Protein AF-A0A937ZB64-F1 (afdb_monomer_lite)

Radius of gyration: 19.69 Å; chains: 1; bounding box: 43×39×54 Å

Structure (mmCIF, N/CA/C/O backbone):
data_AF-A0A937ZB64-F1
#
_entry.id   AF-A0A937ZB64-F1
#
loop_
_atom_site.group_PDB
_atom_site.id
_atom_site.type_symbol
_atom_site.label_atom_id
_atom_site.label_alt_id
_atom_site.label_comp_id
_atom_site.label_asym_id
_atom_site.label_entity_id
_atom_site.label_seq_id
_atom_site.pdbx_PDB_ins_code
_atom_site.Cartn_x
_atom_site.Cartn_y
_atom_site.Cartn_z
_atom_site.occupancy
_atom_site.B_iso_or_equiv
_atom_site.auth_seq_id
_atom_site.auth_comp_id
_atom_site.auth_asym_id
_atom_site.auth_atom_id
_atom_site.pdbx_PDB_model_num
ATOM 1 N N . MET A 1 1 ? 11.653 -2.876 -30.228 1.00 59.97 1 MET A N 1
ATOM 2 C CA . MET A 1 1 ? 10.258 -2.984 -29.738 1.00 59.97 1 MET A CA 1
ATOM 3 C C . MET A 1 1 ? 10.202 -3.520 -28.304 1.00 59.97 1 MET A C 1
ATOM 5 O O . MET A 1 1 ? 9.483 -2.962 -27.490 1.00 59.97 1 MET A O 1
ATOM 9 N N . GLU A 1 2 ? 11.026 -4.514 -27.958 1.00 73.62 2 GLU A N 1
ATOM 10 C CA . GLU A 1 2 ? 11.091 -5.127 -26.615 1.00 73.62 2 GLU A CA 1
ATOM 11 C C . GLU A 1 2 ? 11.499 -4.158 -25.491 1.00 73.62 2 GLU A C 1
ATOM 13 O O . GLU A 1 2 ? 10.908 -4.169 -24.415 1.00 73.62 2 GLU A O 1
ATOM 18 N N . ALA A 1 3 ? 12.436 -3.241 -25.758 1.00 73.31 3 ALA A N 1
ATOM 19 C CA . ALA A 1 3 ? 12.871 -2.245 -24.778 1.00 73.31 3 ALA A CA 1
ATOM 20 C C . ALA A 1 3 ? 11.731 -1.332 -24.292 1.00 73.31 3 ALA A C 1
ATOM 22 O O . ALA A 1 3 ? 11.605 -1.078 -23.097 1.00 73.31 3 ALA A O 1
ATOM 23 N N . ALA A 1 4 ? 10.873 -0.871 -25.207 1.00 78.62 4 ALA A N 1
ATOM 24 C CA . ALA A 1 4 ? 9.748 -0.001 -24.873 1.00 78.62 4 ALA A CA 1
ATOM 25 C C . ALA A 1 4 ? 8.703 -0.723 -24.008 1.00 78.62 4 ALA A C 1
ATOM 27 O O . ALA A 1 4 ? 8.146 -0.115 -23.099 1.00 78.62 4 ALA A O 1
ATOM 28 N N . LEU A 1 5 ? 8.481 -2.022 -24.243 1.00 82.38 5 LEU A N 1
ATOM 29 C CA . LEU A 1 5 ? 7.573 -2.842 -23.437 1.00 82.38 5 LEU A CA 1
ATOM 30 C C . LEU A 1 5 ? 8.080 -3.011 -22.001 1.00 82.38 5 LEU A C 1
ATOM 32 O O . LEU A 1 5 ? 7.289 -2.898 -21.068 1.00 82.38 5 LEU A O 1
ATOM 36 N N . LEU A 1 6 ? 9.387 -3.219 -21.811 1.00 80.88 6 LEU A N 1
ATOM 37 C CA . LEU A 1 6 ? 9.986 -3.314 -20.476 1.00 80.88 6 LEU A CA 1
ATOM 38 C C . LEU A 1 6 ? 9.853 -1.997 -19.702 1.00 80.88 6 LEU A C 1
ATOM 40 O O . LEU A 1 6 ? 9.447 -2.006 -18.541 1.00 80.88 6 LEU A O 1
ATOM 44 N N . TRP A 1 7 ? 10.124 -0.862 -20.353 1.00 79.75 7 TRP A N 1
ATOM 45 C CA . TRP A 1 7 ? 9.984 0.458 -19.732 1.00 79.75 7 TRP A CA 1
ATOM 46 C C . TRP A 1 7 ? 8.524 0.828 -19.456 1.00 79.75 7 TRP A C 1
ATOM 48 O O . TRP A 1 7 ? 8.226 1.378 -18.397 1.00 79.75 7 TRP A O 1
ATOM 58 N N . PHE A 1 8 ? 7.598 0.476 -20.352 1.00 82.44 8 PHE A N 1
ATOM 59 C CA . PHE A 1 8 ? 6.165 0.663 -20.128 1.00 82.44 8 PHE A CA 1
ATOM 60 C C . PHE A 1 8 ? 5.651 -0.215 -18.980 1.00 82.44 8 PHE A C 1
ATOM 62 O O . PHE A 1 8 ? 4.923 0.263 -18.112 1.00 82.44 8 PHE A O 1
ATOM 69 N N . GLY A 1 9 ? 6.084 -1.478 -18.924 1.00 82.56 9 GLY A N 1
ATOM 70 C CA . GLY A 1 9 ? 5.803 -2.382 -17.812 1.00 82.56 9 GLY A CA 1
ATOM 71 C C . GLY A 1 9 ? 6.336 -1.836 -16.489 1.00 82.56 9 GLY A C 1
ATOM 72 O O . GLY A 1 9 ? 5.602 -1.794 -15.504 1.00 82.56 9 GLY A O 1
ATOM 73 N N . ALA A 1 10 ? 7.574 -1.332 -16.471 1.00 80.69 10 ALA A N 1
ATOM 74 C CA . ALA A 1 10 ? 8.168 -0.722 -15.284 1.00 80.69 10 ALA A CA 1
ATOM 75 C C . ALA A 1 10 ? 7.389 0.525 -14.845 1.00 80.69 10 ALA A C 1
ATOM 77 O O . ALA A 1 10 ? 7.075 0.659 -13.663 1.00 80.69 10 ALA A O 1
ATOM 78 N N . ALA A 1 11 ? 6.997 1.390 -15.788 1.00 80.50 11 ALA A N 1
ATOM 79 C CA . ALA A 1 11 ? 6.151 2.555 -15.533 1.00 80.50 11 ALA A CA 1
ATOM 80 C C . ALA A 1 11 ? 4.802 2.161 -14.908 1.00 80.50 11 ALA A C 1
ATOM 82 O O . ALA A 1 11 ? 4.426 2.703 -13.867 1.00 80.50 11 ALA A O 1
ATOM 83 N N . LEU A 1 12 ? 4.107 1.177 -15.487 1.00 83.62 12 LEU A N 1
ATOM 84 C CA . LEU A 1 12 ? 2.839 0.661 -14.967 1.00 83.62 12 LEU A CA 1
ATOM 85 C C . LEU A 1 12 ? 3.004 0.125 -13.537 1.00 83.62 12 LEU A C 1
ATOM 87 O O . LEU A 1 12 ? 2.285 0.546 -12.629 1.00 83.62 12 LEU A O 1
ATOM 91 N N . VAL A 1 13 ? 3.988 -0.746 -13.308 1.00 85.06 13 VAL A N 1
ATOM 92 C CA . VAL A 1 13 ? 4.272 -1.319 -11.983 1.00 85.06 13 VAL A CA 1
ATOM 93 C C . VAL A 1 13 ? 4.625 -0.222 -10.980 1.00 85.06 13 VAL A C 1
ATOM 95 O O . VAL A 1 13 ? 4.119 -0.238 -9.862 1.00 85.06 13 VAL A O 1
ATOM 98 N N . GLY A 1 14 ? 5.402 0.781 -11.389 1.00 80.44 14 GLY A N 1
ATOM 99 C CA . GLY A 1 14 ? 5.719 1.958 -10.584 1.00 80.44 14 GLY A CA 1
ATOM 100 C C . GLY A 1 14 ? 4.495 2.762 -10.168 1.00 80.44 14 GLY A C 1
ATOM 101 O O . GLY A 1 14 ? 4.356 3.128 -8.999 1.00 80.44 14 GLY A O 1
ATOM 102 N N . THR A 1 15 ? 3.572 3.013 -11.101 1.00 80.38 15 THR A N 1
ATOM 103 C CA . THR A 1 15 ? 2.322 3.716 -10.782 1.00 80.38 15 THR A CA 1
ATOM 104 C C . THR A 1 15 ? 1.463 2.928 -9.796 1.00 80.38 15 THR A C 1
ATOM 106 O O . THR A 1 15 ? 0.980 3.510 -8.824 1.00 80.38 15 THR A O 1
ATOM 109 N N . LEU A 1 16 ? 1.337 1.608 -9.971 1.00 81.94 16 LEU A N 1
ATOM 110 C CA . LEU A 1 16 ? 0.616 0.734 -9.039 1.00 81.94 16 LEU A CA 1
ATOM 111 C C . LEU A 1 16 ? 1.280 0.709 -7.660 1.00 81.94 16 LEU A C 1
ATOM 113 O O . LEU A 1 16 ? 0.603 0.874 -6.646 1.00 81.94 16 LEU A O 1
ATOM 117 N N . PHE A 1 17 ? 2.606 0.575 -7.619 1.00 81.31 17 PHE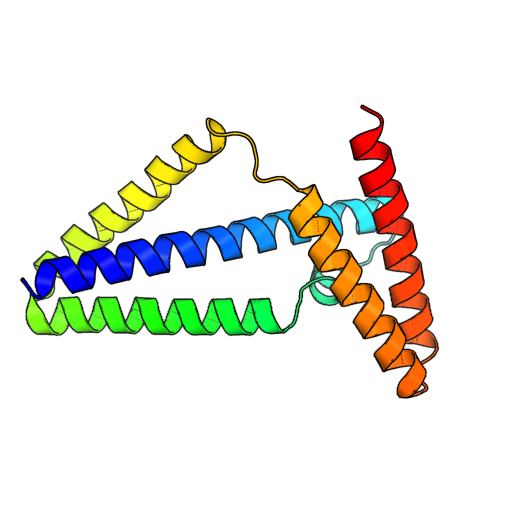 A N 1
ATOM 118 C CA . PHE A 1 17 ? 3.388 0.588 -6.385 1.00 81.31 17 PHE A CA 1
ATOM 119 C C . PHE A 1 17 ? 3.183 1.892 -5.614 1.00 81.31 17 PHE A C 1
ATOM 121 O O . PHE A 1 17 ? 2.971 1.887 -4.402 1.00 81.31 17 PHE A O 1
ATOM 128 N N . ARG A 1 18 ? 3.139 3.020 -6.325 1.00 79.69 18 ARG A N 1
ATOM 129 C CA . ARG A 1 18 ? 2.829 4.308 -5.716 1.00 79.69 18 ARG A CA 1
ATOM 130 C C . ARG A 1 18 ? 1.407 4.392 -5.178 1.00 79.69 18 ARG A C 1
ATOM 132 O O . ARG A 1 18 ? 1.228 4.943 -4.099 1.00 79.69 18 ARG A O 1
ATOM 139 N N . GLN A 1 19 ? 0.404 3.860 -5.872 1.00 81.44 19 GLN A N 1
ATOM 140 C CA . GLN A 1 19 ? -0.962 3.831 -5.331 1.00 81.44 19 GLN A CA 1
ATOM 141 C C . GLN A 1 19 ? -1.036 3.006 -4.039 1.00 81.44 19 GLN A C 1
ATOM 143 O O . GLN A 1 19 ? -1.673 3.430 -3.076 1.00 81.44 19 GLN A O 1
ATOM 148 N N . VAL A 1 20 ? -0.318 1.880 -3.980 1.00 83.69 20 VAL A N 1
ATOM 149 C CA . VAL A 1 20 ? -0.188 1.073 -2.757 1.00 83.69 20 VAL A CA 1
ATOM 150 C C . VAL A 1 20 ? 0.469 1.874 -1.628 1.00 83.69 20 VAL A C 1
ATOM 152 O O . VAL A 1 20 ? -0.034 1.852 -0.505 1.00 83.69 20 VAL A O 1
ATOM 155 N N . MET A 1 21 ? 1.533 2.630 -1.916 1.00 81.25 21 MET A N 1
ATOM 156 C CA . MET A 1 21 ? 2.176 3.505 -0.925 1.00 81.25 21 MET A CA 1
ATOM 157 C C . MET A 1 21 ? 1.254 4.632 -0.444 1.00 81.25 21 MET A C 1
ATOM 159 O O . MET A 1 21 ? 1.161 4.867 0.754 1.00 81.25 21 MET A O 1
ATOM 163 N N . ARG A 1 22 ? 0.491 5.274 -1.337 1.00 80.31 22 ARG A N 1
ATOM 164 C CA . ARG A 1 22 ? -0.498 6.295 -0.939 1.00 80.31 22 ARG A CA 1
ATOM 165 C C . ARG A 1 22 ? -1.583 5.720 -0.033 1.00 80.31 22 ARG A C 1
ATOM 167 O O . ARG A 1 22 ? -2.034 6.388 0.893 1.00 80.31 22 ARG A O 1
ATOM 174 N N . PHE A 1 23 ? -2.008 4.484 -0.289 1.00 81.62 23 PHE A N 1
ATOM 175 C CA . PHE A 1 23 ? -2.968 3.812 0.578 1.00 81.62 23 PHE A CA 1
ATOM 176 C C . PHE A 1 23 ? -2.357 3.482 1.950 1.00 81.62 23 PHE A C 1
ATOM 178 O O . PHE A 1 23 ? -3.003 3.714 2.968 1.00 81.62 23 PHE A O 1
ATOM 185 N N . GLN A 1 24 ? -1.097 3.034 1.999 1.00 82.94 24 GLN A N 1
ATOM 186 C CA . GLN A 1 24 ? -0.341 2.854 3.249 1.00 82.94 24 GLN A CA 1
ATOM 187 C C . GLN A 1 24 ? -0.217 4.163 4.045 1.00 82.94 24 GLN A C 1
ATOM 189 O O . GLN A 1 24 ? -0.441 4.161 5.253 1.00 82.94 24 GLN A O 1
ATOM 194 N N . GLU A 1 25 ? 0.085 5.281 3.382 1.00 82.12 25 GLU A N 1
ATOM 195 C CA . GLU A 1 25 ? 0.155 6.610 4.002 1.00 82.12 25 GLU A CA 1
ATOM 196 C C . GLU A 1 25 ? -1.192 7.031 4.600 1.00 82.12 25 GLU A C 1
ATOM 198 O O . GLU A 1 25 ? -1.238 7.454 5.755 1.00 82.12 25 GLU A O 1
ATOM 203 N N . ALA A 1 26 ? -2.291 6.851 3.860 1.00 81.25 26 ALA A N 1
ATOM 204 C CA . ALA A 1 26 ? -3.638 7.158 4.343 1.00 81.25 26 ALA A CA 1
ATOM 205 C C . ALA A 1 26 ? -4.028 6.298 5.559 1.00 81.25 26 ALA A C 1
ATOM 207 O O . ALA A 1 26 ? -4.622 6.797 6.515 1.00 81.25 26 ALA A O 1
ATOM 208 N N . LEU A 1 27 ? -3.661 5.012 5.561 1.00 82.56 27 LEU A N 1
ATOM 209 C CA . LEU A 1 27 ? -3.858 4.138 6.720 1.00 82.56 27 LEU A CA 1
ATOM 210 C C . LEU A 1 27 ? -2.985 4.574 7.905 1.00 82.56 27 LEU A C 1
ATOM 212 O O . LEU A 1 27 ? -3.463 4.590 9.035 1.00 82.56 27 LEU A O 1
ATOM 216 N N . ALA A 1 28 ? -1.734 4.973 7.673 1.00 82.12 28 ALA A N 1
ATOM 217 C CA . ALA A 1 28 ? -0.845 5.471 8.723 1.00 82.12 28 ALA A CA 1
ATOM 218 C C . ALA A 1 28 ? -1.332 6.800 9.330 1.00 82.12 28 ALA A C 1
ATOM 220 O O . ALA A 1 28 ? -1.130 7.057 10.517 1.00 82.12 28 ALA A O 1
ATOM 221 N N . GLU A 1 29 ? -1.954 7.667 8.532 1.00 81.69 29 GLU A N 1
ATOM 222 C CA . GLU A 1 29 ? -2.604 8.893 9.004 1.00 81.69 29 GLU A CA 1
ATOM 223 C C . GLU A 1 29 ? -3.846 8.573 9.846 1.00 81.69 29 GLU A C 1
ATOM 225 O O . GLU A 1 29 ? -3.961 9.046 10.976 1.00 81.69 29 GLU A O 1
ATOM 230 N N . LEU A 1 30 ? -4.715 7.679 9.366 1.00 79.50 30 LEU A N 1
ATOM 231 C CA . LEU A 1 30 ? -5.878 7.212 10.122 1.00 79.50 30 LEU A CA 1
ATOM 232 C C . LEU A 1 30 ? -5.472 6.576 11.457 1.00 79.50 30 LEU A C 1
ATOM 234 O O . LEU A 1 30 ? -6.062 6.872 12.491 1.00 79.50 30 LEU A O 1
ATOM 238 N N . ALA A 1 31 ? -4.445 5.728 11.444 1.00 82.50 31 ALA A N 1
ATOM 239 C CA . ALA A 1 31 ? -3.895 5.079 12.627 1.00 82.50 31 ALA A CA 1
ATOM 240 C C . ALA A 1 31 ? -3.363 6.086 13.655 1.00 82.50 31 ALA A C 1
ATOM 242 O O . ALA A 1 31 ? -3.578 5.913 14.854 1.00 82.50 31 ALA A O 1
ATOM 243 N N . ARG A 1 32 ? -2.708 7.159 13.195 1.00 81.19 32 ARG A N 1
ATOM 244 C CA . ARG A 1 32 ? -2.283 8.268 14.060 1.00 81.19 32 ARG A CA 1
ATOM 245 C C . ARG A 1 32 ? -3.480 8.991 14.670 1.00 81.19 32 ARG A C 1
ATOM 247 O O . ARG A 1 32 ? -3.484 9.212 15.875 1.00 81.19 32 ARG A O 1
ATOM 254 N N . ASN A 1 33 ? -4.506 9.286 13.876 1.00 81.44 33 ASN A N 1
ATOM 255 C CA . ASN A 1 33 ? -5.714 9.950 14.367 1.00 81.44 33 ASN A CA 1
ATOM 256 C C . ASN A 1 33 ? -6.475 9.084 15.383 1.00 81.44 33 ASN A C 1
ATOM 258 O O . ASN A 1 33 ? -6.952 9.609 16.383 1.00 81.44 33 ASN A O 1
ATOM 262 N N . MET A 1 34 ? -6.529 7.763 15.180 1.00 78.00 34 MET A N 1
ATOM 263 C CA . MET A 1 34 ? -7.104 6.825 16.153 1.00 78.00 34 MET A CA 1
ATOM 264 C C . MET A 1 34 ? -6.301 6.788 17.456 1.00 78.00 34 MET A C 1
ATOM 266 O O . MET A 1 34 ? -6.890 6.909 18.524 1.00 78.00 34 MET A O 1
ATOM 270 N N . ALA A 1 35 ? -4.968 6.714 17.380 1.00 80.88 35 ALA A N 1
ATOM 271 C CA . ALA A 1 35 ? -4.114 6.734 18.569 1.00 80.88 35 ALA A CA 1
ATOM 272 C C . ALA A 1 35 ? -4.288 8.025 19.393 1.00 80.88 35 ALA A C 1
ATOM 274 O O . ALA A 1 35 ? -4.325 7.971 20.621 1.00 80.88 35 ALA A O 1
ATOM 275 N N . VAL A 1 36 ? -4.433 9.174 18.719 1.00 81.19 36 VAL A N 1
ATOM 276 C CA . VAL A 1 36 ? -4.707 10.470 19.362 1.00 81.19 36 VAL A CA 1
ATOM 277 C C . VAL A 1 36 ? -6.104 10.496 19.986 1.00 81.19 36 VAL A C 1
ATOM 279 O O . VAL A 1 36 ? -6.237 10.912 21.134 1.00 81.19 36 VAL A O 1
ATOM 282 N N . ALA A 1 37 ? -7.132 10.036 19.266 1.00 77.75 37 ALA A N 1
ATOM 283 C CA . ALA A 1 37 ? -8.515 10.023 19.748 1.00 77.75 37 ALA A CA 1
ATOM 284 C C . ALA A 1 37 ? -8.716 9.103 20.964 1.00 77.75 37 ALA A C 1
ATOM 286 O O . ALA A 1 37 ? -9.514 9.411 21.844 1.00 77.75 37 ALA A O 1
ATOM 287 N N . GLU A 1 38 ? -7.980 7.994 21.030 1.00 78.19 38 GLU A N 1
ATOM 288 C CA . GLU A 1 38 ? -8.042 7.041 22.141 1.00 78.19 38 GLU A CA 1
ATOM 289 C C . GLU A 1 38 ? -7.213 7.493 23.361 1.00 78.19 38 GLU A C 1
ATOM 291 O O . GLU A 1 38 ? -7.317 6.904 24.433 1.00 78.19 38 GLU A O 1
ATOM 296 N N . GLY A 1 39 ? -6.373 8.532 23.230 1.00 71.38 39 GLY A N 1
ATOM 297 C CA . GLY A 1 39 ? -5.485 8.995 24.310 1.00 71.38 39 GLY A CA 1
ATOM 298 C C . GLY A 1 39 ? -4.465 7.938 24.764 1.00 71.38 39 GLY A C 1
ATOM 299 O O . GLY A 1 39 ? -3.908 8.015 25.858 1.00 71.38 39 GLY A O 1
ATOM 300 N N . SER A 1 40 ? -4.244 6.921 23.933 1.00 64.81 40 SER A N 1
ATOM 301 C CA . SER A 1 40 ? -3.503 5.707 24.258 1.00 64.81 40 SER A CA 1
ATOM 302 C C . SER A 1 40 ? -2.003 5.892 24.019 1.00 64.81 40 SER A C 1
ATOM 304 O O . SER A 1 40 ? -1.588 6.420 22.990 1.00 64.81 40 SER A O 1
ATOM 306 N N . GLN A 1 41 ? -1.158 5.381 24.925 1.00 61.38 41 GLN A N 1
ATOM 307 C CA . GLN A 1 41 ? 0.298 5.286 24.701 1.00 61.38 41 GLN A CA 1
ATOM 308 C C . GLN A 1 41 ? 0.681 4.219 23.657 1.00 61.38 41 GLN A C 1
ATOM 310 O O . GLN A 1 41 ? 1.863 4.030 23.351 1.00 61.38 41 GLN A O 1
ATOM 315 N N . SER A 1 42 ? -0.297 3.488 23.111 1.00 64.06 42 SER A N 1
ATOM 316 C CA . SER A 1 42 ? -0.044 2.477 22.089 1.00 64.06 42 SER A CA 1
ATOM 317 C C . SER A 1 42 ? 0.533 3.115 20.832 1.00 64.06 42 SER A C 1
ATOM 319 O O . SER A 1 42 ? 0.015 4.100 20.306 1.00 64.06 42 SER A O 1
ATOM 321 N N . ARG A 1 43 ? 1.617 2.525 20.317 1.00 74.62 43 ARG A N 1
ATOM 322 C CA . ARG A 1 43 ? 2.288 3.033 19.118 1.00 74.62 43 ARG A CA 1
ATOM 323 C C . ARG A 1 43 ? 1.303 3.044 17.934 1.00 74.62 43 ARG A C 1
ATOM 325 O O . ARG A 1 43 ? 0.670 2.014 17.694 1.00 74.62 43 ARG A O 1
ATOM 332 N N . PRO A 1 44 ? 1.241 4.126 17.132 1.00 71.25 44 PRO A N 1
ATOM 333 C CA . PRO A 1 44 ? 0.378 4.229 15.946 1.00 71.25 44 PRO A CA 1
ATOM 334 C C . PRO A 1 44 ? 0.465 3.028 14.990 1.00 71.25 44 PRO A C 1
ATOM 336 O O . PRO A 1 44 ? -0.511 2.661 14.345 1.00 71.25 44 PRO A O 1
ATOM 339 N N . ILE A 1 45 ? 1.619 2.359 14.943 1.00 75.00 45 ILE A N 1
ATOM 340 C CA . ILE A 1 45 ? 1.841 1.174 14.111 1.00 75.00 45 ILE A CA 1
ATOM 341 C C . ILE A 1 45 ? 0.948 -0.022 14.482 1.00 75.00 45 ILE A C 1
ATOM 343 O O . ILE A 1 45 ? 0.585 -0.804 13.608 1.00 75.00 45 ILE A O 1
ATOM 347 N N . ASN A 1 46 ? 0.540 -0.155 15.748 1.00 77.00 46 ASN A N 1
ATOM 348 C CA . ASN A 1 46 ? -0.349 -1.237 16.180 1.00 77.00 46 ASN A CA 1
ATOM 349 C C . ASN A 1 46 ? -1.751 -1.057 15.584 1.00 77.00 46 ASN A C 1
ATOM 351 O O . ASN A 1 46 ? -2.350 -2.014 15.088 1.00 77.00 46 ASN A O 1
ATOM 355 N N . TYR A 1 47 ? -2.234 0.185 15.546 1.00 75.69 47 TYR A N 1
ATOM 356 C CA . TYR A 1 47 ? -3.478 0.537 14.867 1.00 75.69 47 TYR A CA 1
ATOM 357 C C . TYR A 1 47 ? -3.349 0.326 13.361 1.00 75.69 47 TYR A C 1
ATOM 359 O O . TYR A 1 47 ? -4.210 -0.317 12.766 1.00 75.69 47 TYR A O 1
ATOM 367 N N . GLN A 1 48 ? -2.239 0.768 12.756 1.00 79.88 48 GLN A N 1
ATOM 368 C CA . GLN A 1 48 ? -1.980 0.577 11.327 1.00 79.88 48 GLN A CA 1
ATOM 369 C C . GLN A 1 48 ? -2.005 -0.906 10.933 1.00 79.88 48 GLN A C 1
ATOM 371 O O . GLN A 1 48 ? -2.657 -1.270 9.957 1.00 79.88 48 GLN A O 1
ATOM 376 N N . ASN A 1 49 ? -1.367 -1.786 11.704 1.00 78.31 49 ASN A N 1
ATOM 377 C CA . ASN A 1 49 ? -1.385 -3.228 11.441 1.00 78.31 49 ASN A CA 1
ATOM 378 C C . ASN A 1 49 ? -2.801 -3.820 11.552 1.00 78.31 49 ASN A C 1
ATOM 380 O O . ASN A 1 49 ? -3.184 -4.694 10.769 1.00 78.31 49 ASN A O 1
ATOM 384 N N . SER A 1 50 ? -3.601 -3.302 12.485 1.00 75.75 50 SER A N 1
ATOM 385 C CA . SER A 1 50 ? -4.970 -3.765 12.744 1.00 75.75 50 SER A CA 1
ATOM 386 C C . SER A 1 50 ? -5.957 -3.353 11.647 1.00 75.75 50 SER A C 1
ATOM 388 O O . SER A 1 50 ? -6.901 -4.091 11.365 1.00 75.75 50 SER A O 1
ATOM 390 N N . ILE A 1 51 ? -5.714 -2.225 10.975 1.00 79.25 51 ILE A N 1
ATOM 391 C CA . ILE A 1 51 ? -6.543 -1.733 9.861 1.00 79.25 51 ILE A CA 1
ATOM 392 C C . ILE A 1 51 ? -6.018 -2.144 8.481 1.00 79.25 51 ILE A C 1
ATOM 394 O O . ILE A 1 51 ? -6.777 -2.145 7.514 1.00 79.25 51 ILE A O 1
ATOM 398 N N . THR A 1 52 ? -4.729 -2.484 8.358 1.00 80.62 52 THR A N 1
ATOM 399 C CA . THR A 1 52 ? -4.119 -2.772 7.054 1.00 80.62 52 THR A CA 1
ATOM 400 C C . THR A 1 52 ? -4.620 -4.111 6.509 1.00 80.62 52 THR A C 1
ATOM 402 O O . THR A 1 52 ? -4.467 -5.147 7.173 1.00 80.62 52 THR A O 1
ATOM 405 N N . PRO A 1 53 ? -5.180 -4.139 5.285 1.00 79.81 53 PRO A N 1
ATOM 406 C CA . PRO A 1 53 ? -5.614 -5.380 4.664 1.00 79.81 53 PRO A CA 1
ATOM 407 C C . PRO A 1 53 ? -4.431 -6.325 4.397 1.00 79.81 53 PRO A C 1
ATOM 409 O O . PRO A 1 53 ? -3.388 -5.882 3.911 1.00 79.81 53 PRO A O 1
ATOM 412 N N . PRO A 1 54 ? -4.577 -7.645 4.614 1.00 80.38 54 PRO A N 1
ATOM 413 C CA . PRO A 1 54 ? -3.465 -8.583 4.449 1.00 80.38 54 PRO A CA 1
ATOM 414 C C . PRO A 1 54 ? -3.066 -8.751 2.974 1.00 80.38 54 PRO A C 1
ATOM 416 O O . PRO A 1 54 ? -1.908 -9.028 2.663 1.00 80.38 54 PRO A O 1
ATOM 419 N N . TRP A 1 55 ? -4.009 -8.547 2.048 1.00 81.81 55 TRP A N 1
ATOM 420 C CA . TRP A 1 55 ? -3.735 -8.564 0.611 1.00 81.81 55 TRP A CA 1
ATOM 421 C C . TRP A 1 55 ? -2.874 -7.377 0.170 1.00 81.81 55 TRP A C 1
ATOM 423 O O . TRP A 1 55 ? -2.146 -7.508 -0.808 1.00 81.81 55 TRP A O 1
ATOM 433 N N . LEU A 1 56 ? -2.895 -6.252 0.898 1.00 84.19 56 LEU A N 1
ATOM 434 C CA . LEU A 1 56 ? -2.115 -5.069 0.540 1.00 84.19 56 LEU A CA 1
ATOM 435 C C . LEU A 1 56 ? -0.614 -5.323 0.699 1.00 84.19 56 LEU A C 1
ATOM 437 O O . LEU A 1 56 ? 0.170 -4.955 -0.171 1.00 84.19 56 LEU A O 1
ATOM 441 N N . VAL A 1 57 ? -0.222 -6.003 1.780 1.00 82.31 57 VAL A N 1
ATOM 442 C CA . VAL A 1 57 ? 1.174 -6.403 2.013 1.00 82.31 57 VAL A CA 1
ATOM 443 C C . VAL A 1 57 ? 1.629 -7.388 0.936 1.00 82.31 57 VAL A C 1
ATOM 445 O O . VAL A 1 57 ? 2.702 -7.223 0.363 1.00 82.31 57 VAL A O 1
ATOM 448 N N . LYS A 1 58 ? 0.788 -8.373 0.593 1.00 85.75 58 LYS A N 1
ATOM 449 C CA . LYS A 1 58 ? 1.081 -9.328 -0.490 1.00 85.75 58 LYS A CA 1
ATOM 450 C C . LYS A 1 58 ? 1.239 -8.627 -1.840 1.00 85.75 58 LYS A C 1
ATOM 452 O O . LYS A 1 58 ? 2.176 -8.929 -2.572 1.00 85.75 58 LYS A O 1
ATOM 457 N N . LEU A 1 59 ? 0.357 -7.675 -2.149 1.00 86.75 59 LEU A N 1
ATOM 458 C CA . LEU A 1 59 ? 0.419 -6.880 -3.373 1.00 86.75 59 LEU A CA 1
ATOM 459 C C . LEU A 1 59 ? 1.697 -6.037 -3.424 1.00 86.75 59 LEU A C 1
ATOM 461 O O . LEU A 1 59 ? 2.354 -5.994 -4.457 1.00 86.75 59 LEU A O 1
ATOM 465 N N . TRP A 1 60 ? 2.076 -5.413 -2.309 1.00 86.44 60 TRP A N 1
ATOM 466 C CA . TRP A 1 60 ? 3.315 -4.645 -2.209 1.00 86.44 60 TRP A CA 1
ATOM 467 C C . TRP A 1 60 ? 4.548 -5.508 -2.504 1.00 86.44 60 TRP A C 1
ATOM 469 O O . TRP A 1 60 ? 5.371 -5.131 -3.337 1.00 86.44 60 TRP A O 1
ATOM 479 N N . ILE A 1 61 ? 4.635 -6.696 -1.891 1.00 87.69 61 ILE A N 1
ATOM 480 C CA . ILE A 1 61 ? 5.728 -7.652 -2.134 1.00 87.69 61 ILE A CA 1
ATOM 481 C C . ILE A 1 61 ? 5.737 -8.094 -3.603 1.00 87.69 61 ILE A C 1
ATOM 483 O O . ILE A 1 61 ? 6.788 -8.081 -4.241 1.00 87.69 61 ILE A O 1
ATOM 487 N N . ALA A 1 62 ? 4.576 -8.445 -4.163 1.00 90.00 62 ALA A N 1
ATOM 488 C CA . ALA A 1 62 ? 4.465 -8.876 -5.555 1.00 90.00 62 ALA A CA 1
ATOM 489 C C . ALA A 1 62 ? 4.923 -7.786 -6.537 1.00 90.00 62 ALA A C 1
ATOM 491 O O . ALA A 1 62 ? 5.671 -8.073 -7.469 1.00 90.00 62 ALA A O 1
ATOM 492 N N . LEU A 1 63 ? 4.527 -6.531 -6.304 1.00 87.94 63 LEU A N 1
ATOM 493 C CA . LEU A 1 63 ? 4.953 -5.394 -7.121 1.00 87.94 63 LEU A CA 1
ATOM 494 C C . LEU A 1 63 ? 6.454 -5.114 -6.979 1.00 87.94 63 LEU A C 1
ATOM 496 O O . LEU A 1 63 ? 7.099 -4.810 -7.978 1.00 87.94 63 LEU A O 1
ATOM 500 N N . ALA A 1 64 ? 7.024 -5.257 -5.779 1.00 85.56 64 ALA A N 1
ATOM 501 C CA . ALA A 1 64 ? 8.463 -5.105 -5.561 1.00 85.56 64 ALA A CA 1
ATOM 502 C C . ALA A 1 64 ? 9.271 -6.173 -6.320 1.00 85.56 64 ALA A C 1
ATOM 504 O O . ALA A 1 64 ? 10.243 -5.843 -6.999 1.00 85.56 64 ALA A O 1
ATOM 505 N N . ILE A 1 65 ? 8.837 -7.438 -6.264 1.00 91.12 65 ILE A N 1
ATOM 506 C CA . ILE A 1 65 ? 9.460 -8.541 -7.011 1.00 91.12 65 ILE A CA 1
ATOM 507 C C . ILE A 1 65 ? 9.342 -8.300 -8.518 1.00 91.12 65 ILE A C 1
ATOM 509 O O . ILE A 1 65 ? 10.324 -8.447 -9.243 1.00 91.12 65 ILE A O 1
ATOM 513 N N . LEU A 1 66 ? 8.162 -7.896 -8.993 1.00 89.81 66 LEU A N 1
ATOM 514 C CA . LEU A 1 66 ? 7.925 -7.630 -10.409 1.00 89.81 66 LEU A CA 1
ATOM 515 C C . LEU A 1 66 ? 8.782 -6.463 -10.919 1.00 89.81 66 LEU A C 1
ATOM 517 O O . LEU A 1 66 ? 9.354 -6.551 -12.003 1.00 89.81 66 LEU A O 1
ATOM 521 N N . LEU A 1 67 ? 8.922 -5.397 -10.127 1.00 85.81 67 LEU A N 1
ATOM 522 C CA . LEU A 1 67 ? 9.790 -4.269 -10.457 1.00 85.81 67 LEU A CA 1
ATOM 523 C C . LEU A 1 67 ? 11.263 -4.696 -10.520 1.00 85.81 67 LEU A C 1
ATOM 525 O O . LEU A 1 67 ? 11.960 -4.341 -11.467 1.00 85.81 67 LEU A O 1
ATOM 529 N N . ALA A 1 68 ? 11.727 -5.496 -9.555 1.00 87.31 68 ALA A N 1
ATOM 530 C CA . ALA A 1 68 ? 13.086 -6.030 -9.558 1.00 87.31 68 ALA A CA 1
ATOM 531 C C . ALA A 1 68 ? 13.344 -6.929 -10.779 1.00 87.31 68 ALA A C 1
ATOM 533 O O . ALA A 1 68 ? 14.376 -6.793 -11.434 1.00 87.31 68 ALA A O 1
ATOM 534 N N . ALA A 1 69 ? 12.391 -7.794 -11.135 1.00 88.94 69 ALA A N 1
ATOM 535 C CA . ALA A 1 69 ? 12.483 -8.646 -12.318 1.00 88.94 69 ALA A CA 1
ATOM 536 C C . ALA A 1 69 ? 12.560 -7.825 -13.615 1.00 88.94 69 ALA A C 1
ATOM 538 O O . ALA A 1 69 ? 13.368 -8.134 -14.489 1.00 88.94 69 ALA A O 1
ATOM 539 N N . LEU A 1 70 ? 11.774 -6.749 -13.725 1.00 86.25 70 LEU A N 1
ATOM 540 C CA . LEU A 1 70 ? 11.820 -5.836 -14.869 1.00 86.25 70 LEU A CA 1
ATOM 541 C C . LEU A 1 70 ? 13.166 -5.109 -14.978 1.00 86.25 70 LEU A C 1
ATOM 543 O O . LEU A 1 70 ? 13.697 -5.001 -16.080 1.00 86.25 70 LEU A O 1
ATOM 547 N N . LEU A 1 71 ? 13.740 -4.666 -13.856 1.00 84.00 71 LEU A N 1
ATOM 548 C CA . LEU A 1 71 ? 15.065 -4.036 -13.826 1.00 84.00 71 LEU A CA 1
ATOM 549 C C . LEU A 1 71 ? 16.192 -5.019 -14.175 1.00 84.00 71 LEU A C 1
ATOM 551 O O . LEU A 1 71 ? 17.143 -4.660 -14.865 1.00 84.00 71 LEU A O 1
ATOM 555 N N . LEU A 1 72 ? 16.089 -6.271 -13.730 1.00 87.75 72 LEU A N 1
ATOM 556 C CA . LEU A 1 72 ? 17.036 -7.319 -14.112 1.00 87.75 72 LEU A CA 1
ATOM 557 C C . LEU A 1 72 ? 16.919 -7.665 -15.599 1.00 87.75 72 LEU A C 1
ATOM 559 O O . LEU A 1 72 ? 17.934 -7.863 -16.263 1.00 87.75 72 LEU A O 1
ATOM 563 N N . ALA A 1 73 ? 15.700 -7.690 -16.142 1.00 86.81 73 ALA A N 1
ATOM 564 C CA . ALA A 1 73 ? 15.477 -7.907 -17.565 1.00 86.81 73 ALA A CA 1
ATOM 565 C C . ALA A 1 73 ? 16.051 -6.757 -18.406 1.00 86.81 73 ALA A C 1
ATOM 567 O O . ALA A 1 73 ? 16.762 -7.009 -19.378 1.00 86.81 73 ALA A O 1
ATOM 568 N N . THR A 1 74 ? 15.812 -5.493 -18.033 1.00 84.38 74 THR A N 1
ATOM 569 C CA . THR A 1 74 ? 16.416 -4.355 -18.747 1.00 84.38 74 THR A CA 1
ATOM 570 C C . THR A 1 74 ? 17.938 -4.390 -18.673 1.00 84.38 74 THR A C 1
ATOM 572 O O . THR A 1 74 ? 18.587 -4.150 -19.692 1.00 84.38 74 THR A O 1
ATOM 575 N N . TRP A 1 75 ? 18.505 -4.786 -17.531 1.00 85.38 75 TRP A N 1
ATOM 576 C CA . TRP A 1 75 ? 19.946 -4.98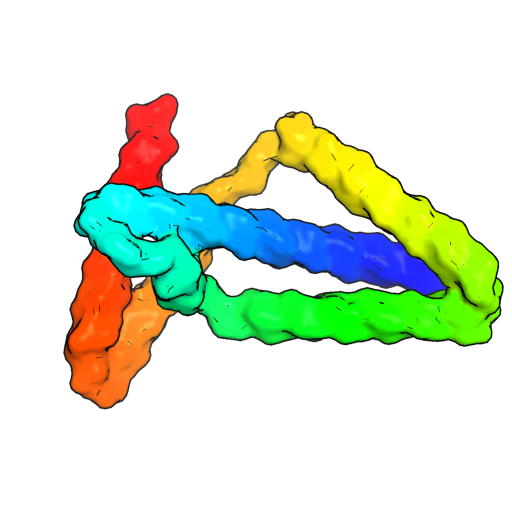0 -17.387 1.00 85.38 75 TRP A CA 1
ATOM 577 C C . TRP A 1 75 ? 20.498 -6.054 -18.319 1.00 85.38 75 TRP A C 1
ATOM 579 O O . TRP A 1 75 ? 21.492 -5.808 -19.003 1.00 85.38 75 TRP A O 1
ATOM 589 N N . PHE A 1 76 ? 19.834 -7.207 -18.397 1.00 87.12 76 PHE A N 1
ATOM 590 C CA . PHE A 1 76 ? 20.267 -8.320 -19.236 1.00 87.12 76 PHE A CA 1
ATOM 591 C C . PHE A 1 76 ? 20.220 -7.985 -20.735 1.00 87.12 76 PHE A C 1
ATOM 593 O O . PHE A 1 76 ? 21.156 -8.304 -21.462 1.00 87.12 76 PHE A O 1
ATOM 600 N N . TYR A 1 77 ? 19.164 -7.309 -21.201 1.00 85.69 77 TYR A N 1
ATOM 601 C CA . TYR A 1 77 ? 18.973 -7.029 -22.631 1.00 85.69 77 TYR A CA 1
ATOM 602 C C . TYR A 1 77 ? 19.646 -5.742 -23.127 1.00 85.69 77 TYR A C 1
ATOM 604 O O . TYR A 1 77 ? 20.033 -5.668 -24.290 1.00 85.69 77 TYR A O 1
ATOM 612 N N . GLN A 1 78 ? 19.749 -4.705 -22.291 1.00 83.69 78 GLN A N 1
ATOM 613 C CA . GLN A 1 78 ? 20.213 -3.368 -22.705 1.00 83.69 78 GLN A CA 1
ATOM 614 C C . GLN A 1 78 ? 21.520 -2.949 -22.016 1.00 83.69 78 GLN A C 1
ATOM 616 O O . GLN A 1 78 ? 22.071 -1.889 -22.318 1.00 83.69 78 GLN A O 1
ATOM 621 N N . GLY A 1 79 ? 22.030 -3.766 -21.094 1.00 85.69 79 GLY A N 1
ATOM 622 C CA . GLY A 1 79 ? 23.229 -3.476 -20.324 1.00 85.69 79 GLY A CA 1
ATOM 623 C C . GLY A 1 79 ? 22.996 -2.510 -19.159 1.00 85.69 79 GLY A C 1
ATOM 624 O O . GLY A 1 79 ? 21.910 -1.966 -18.922 1.00 85.69 79 GLY A O 1
ATOM 625 N N . ILE A 1 80 ? 24.059 -2.294 -18.382 1.00 84.88 80 ILE A N 1
ATOM 626 C CA . ILE A 1 80 ? 23.989 -1.555 -17.111 1.00 84.88 80 ILE A CA 1
ATOM 627 C C . ILE A 1 80 ? 23.746 -0.059 -17.290 1.00 84.88 80 ILE A C 1
ATOM 629 O O . ILE A 1 80 ? 23.023 0.548 -16.504 1.00 84.88 80 ILE A O 1
ATOM 633 N N . LEU A 1 81 ? 24.278 0.521 -18.364 1.00 82.62 81 LEU A N 1
ATOM 634 C CA . LEU A 1 81 ? 24.221 1.959 -18.612 1.00 82.62 81 LEU A CA 1
ATOM 635 C C . LEU A 1 81 ? 22.794 2.406 -18.976 1.00 82.62 81 LEU A C 1
ATOM 637 O O . LEU A 1 81 ? 22.292 3.386 -18.428 1.00 82.62 81 LEU A O 1
ATOM 641 N N . ALA A 1 82 ? 22.096 1.625 -19.809 1.00 79.06 82 ALA A N 1
ATOM 642 C CA . ALA A 1 82 ? 20.688 1.847 -20.137 1.00 79.06 82 ALA A CA 1
ATOM 643 C C . ALA A 1 82 ? 19.770 1.654 -18.919 1.00 79.06 82 ALA A C 1
ATOM 645 O O . ALA A 1 82 ? 18.826 2.417 -18.718 1.00 79.06 82 ALA A O 1
ATOM 646 N N . THR A 1 83 ? 20.080 0.672 -18.069 1.00 81.00 83 THR A N 1
ATOM 647 C CA . THR A 1 83 ? 19.316 0.399 -16.843 1.00 81.00 83 THR A CA 1
ATOM 648 C C . THR A 1 83 ? 19.459 1.525 -15.827 1.00 81.00 83 THR A C 1
ATOM 650 O O . THR A 1 83 ? 18.466 1.943 -15.236 1.00 81.00 83 THR A O 1
ATOM 653 N N . MET A 1 84 ? 20.669 2.069 -15.662 1.00 83.12 84 MET A N 1
ATOM 654 C CA . MET A 1 84 ? 20.907 3.222 -14.794 1.00 83.12 84 MET A CA 1
ATOM 655 C C . MET A 1 84 ? 20.193 4.476 -15.303 1.00 83.12 84 MET A 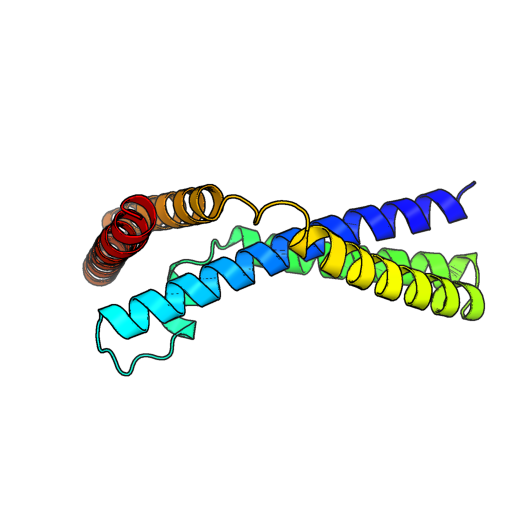C 1
ATOM 657 O O . MET A 1 84 ? 19.457 5.098 -14.541 1.00 83.12 84 MET A O 1
ATOM 661 N N . LEU A 1 85 ? 20.349 4.823 -16.585 1.00 81.75 85 LEU A N 1
ATOM 662 C CA . LEU A 1 85 ? 19.684 5.992 -17.172 1.00 81.75 85 LEU A CA 1
ATOM 663 C C . LEU A 1 85 ? 18.161 5.885 -17.088 1.00 81.75 85 LEU A C 1
ATOM 665 O O . LEU A 1 85 ? 17.504 6.808 -16.609 1.00 81.75 85 LEU A O 1
ATOM 669 N N . GLY A 1 86 ? 17.591 4.752 -17.495 1.00 78.38 86 GLY A N 1
ATOM 670 C CA . GLY A 1 86 ? 16.146 4.577 -17.441 1.00 78.38 86 GLY A CA 1
ATOM 671 C C . GLY A 1 86 ? 15.613 4.445 -16.010 1.00 78.38 86 GLY A C 1
ATOM 672 O O . GLY A 1 86 ? 14.522 4.935 -15.732 1.00 78.38 86 GLY A O 1
ATOM 673 N N . GLY A 1 87 ? 16.394 3.900 -15.071 1.00 78.75 87 GLY A N 1
ATOM 674 C CA . GLY A 1 87 ? 16.077 3.919 -13.641 1.00 78.75 87 GLY A CA 1
ATOM 675 C C . GLY A 1 87 ? 16.018 5.341 -13.072 1.00 78.75 87 GLY A C 1
ATOM 676 O O . GLY A 1 87 ? 15.073 5.683 -12.362 1.00 78.75 87 GLY A O 1
ATOM 677 N N . VAL A 1 88 ? 16.970 6.203 -13.444 1.00 80.50 88 VAL A N 1
ATOM 678 C CA . VAL A 1 88 ? 16.965 7.628 -13.072 1.00 80.50 88 VAL A CA 1
ATOM 679 C C . VAL A 1 88 ? 15.761 8.347 -13.685 1.00 80.50 88 VAL A C 1
ATOM 681 O O . VAL A 1 88 ? 15.038 9.035 -12.965 1.00 80.50 88 VAL A O 1
ATOM 684 N N . CYS A 1 89 ? 15.481 8.151 -14.977 1.00 77.94 89 CYS A N 1
ATOM 685 C CA . CYS A 1 89 ? 14.302 8.728 -15.632 1.00 77.94 89 CYS A CA 1
ATOM 686 C C . CYS A 1 89 ? 12.989 8.248 -14.996 1.00 77.94 89 CYS A C 1
ATOM 688 O O . CYS A 1 89 ? 12.062 9.038 -14.827 1.00 77.94 89 CYS A O 1
ATOM 690 N N . PHE A 1 90 ? 12.914 6.976 -14.605 1.00 75.25 90 PHE A N 1
ATOM 691 C CA . PHE A 1 90 ? 11.762 6.404 -13.916 1.00 75.25 90 PHE A CA 1
ATOM 692 C C . PHE A 1 90 ? 11.551 7.032 -12.532 1.00 75.25 90 PHE A C 1
ATOM 694 O O . PHE A 1 90 ? 10.433 7.442 -12.215 1.00 75.25 90 PHE A O 1
ATOM 701 N N . LEU A 1 91 ? 12.612 7.184 -11.732 1.00 76.31 91 LEU A N 1
ATOM 702 C CA . LEU A 1 91 ? 12.544 7.857 -10.429 1.00 76.31 91 LEU A CA 1
ATOM 703 C C . LEU A 1 91 ? 12.113 9.322 -10.572 1.00 76.31 91 LEU A C 1
ATOM 705 O O . LEU A 1 91 ? 11.216 9.772 -9.857 1.00 76.31 91 LEU A O 1
ATOM 709 N N . PHE A 1 92 ? 12.684 10.048 -11.538 1.00 75.62 92 PHE A N 1
ATOM 710 C CA . PHE A 1 92 ? 12.270 11.418 -11.848 1.00 75.62 92 PHE A CA 1
ATOM 711 C C . PHE A 1 92 ? 10.811 11.489 -12.307 1.00 75.62 92 PHE A C 1
ATOM 713 O O . PHE A 1 92 ? 10.075 12.361 -11.851 1.00 75.62 92 PHE A O 1
ATOM 720 N N . GLY A 1 93 ? 10.356 10.555 -13.144 1.00 71.56 93 GLY A N 1
ATOM 721 C CA . GLY A 1 93 ? 8.960 10.460 -13.572 1.00 71.56 93 GLY A CA 1
ATOM 722 C C . GLY A 1 93 ? 8.004 10.176 -12.411 1.00 71.56 93 GLY A C 1
ATOM 723 O O . GLY A 1 93 ? 6.953 10.812 -12.301 1.00 71.56 93 GLY A O 1
ATOM 724 N N . MET A 1 94 ? 8.381 9.282 -11.490 1.00 67.75 94 MET A N 1
ATOM 725 C CA . MET A 1 94 ? 7.613 9.016 -10.271 1.00 67.75 94 MET A CA 1
ATOM 726 C C . MET A 1 94 ? 7.512 10.251 -9.373 1.00 67.75 94 MET A C 1
ATOM 728 O O . MET A 1 94 ? 6.420 10.531 -8.872 1.00 67.75 94 MET A O 1
ATOM 732 N N . LEU A 1 95 ? 8.610 10.993 -9.194 1.00 68.50 95 LEU A N 1
ATOM 733 C CA . LEU A 1 95 ? 8.655 12.224 -8.397 1.00 68.50 95 LEU A CA 1
ATOM 734 C C . LEU A 1 95 ? 7.881 13.375 -9.056 1.00 68.50 95 LEU A C 1
ATOM 736 O O . LEU A 1 95 ? 7.102 14.048 -8.385 1.00 68.50 95 LEU A O 1
ATOM 740 N N . ALA A 1 96 ? 8.011 13.562 -10.371 1.00 65.88 96 ALA A N 1
ATOM 741 C CA . ALA A 1 96 ? 7.283 14.580 -11.130 1.00 65.88 96 ALA A CA 1
ATOM 742 C C . ALA A 1 96 ? 5.771 14.307 -11.133 1.00 65.88 96 ALA A C 1
ATOM 744 O O . ALA A 1 96 ? 4.956 15.196 -10.884 1.00 65.88 96 ALA A O 1
ATOM 745 N N . SER A 1 97 ? 5.379 13.042 -11.304 1.00 62.12 97 SER A N 1
ATOM 746 C CA . SER A 1 97 ? 3.996 12.613 -11.095 1.00 62.12 97 SER A CA 1
ATOM 747 C C . SER A 1 97 ? 3.564 12.802 -9.627 1.00 62.12 97 SER A C 1
ATOM 749 O O . SER A 1 97 ? 2.376 12.978 -9.349 1.00 62.12 97 SER A O 1
ATOM 751 N N . GLY A 1 98 ? 4.508 12.770 -8.675 1.00 57.84 98 GLY A N 1
ATOM 752 C CA . GLY A 1 98 ? 4.364 13.130 -7.254 1.00 57.84 98 GLY A CA 1
ATOM 753 C C . GLY A 1 98 ? 3.717 14.491 -7.094 1.00 57.84 98 GLY A C 1
ATOM 754 O O . GLY A 1 98 ? 2.605 14.606 -6.573 1.00 57.84 98 GLY A O 1
ATOM 755 N N . VAL A 1 99 ? 4.391 15.484 -7.664 1.00 56.19 99 VAL A N 1
ATOM 756 C CA . VAL A 1 99 ? 3.950 16.879 -7.722 1.00 56.19 99 VAL A CA 1
ATOM 757 C C . VAL A 1 99 ? 2.625 17.004 -8.480 1.00 56.19 99 VAL A C 1
ATOM 759 O O . VAL A 1 99 ? 1.700 17.653 -8.000 1.00 56.19 99 VAL A O 1
ATOM 762 N N . GLY A 1 100 ? 2.459 16.287 -9.597 1.00 51.91 100 GLY A N 1
ATOM 763 C CA . GLY A 1 100 ? 1.192 16.259 -10.341 1.00 51.91 100 GLY A CA 1
ATOM 764 C C . GLY A 1 100 ? -0.002 15.766 -9.512 1.00 51.91 100 GLY A C 1
ATOM 765 O O . GLY A 1 100 ? -1.112 16.260 -9.671 1.00 51.91 100 GLY A O 1
ATOM 766 N N . SER A 1 101 ? 0.220 14.849 -8.565 1.00 49.00 101 SER A N 1
ATOM 767 C CA . SER A 1 101 ? -0.821 14.359 -7.646 1.00 49.00 101 SER A CA 1
ATOM 768 C C . SER A 1 101 ? -1.066 15.236 -6.415 1.00 49.00 101 SER A C 1
ATOM 770 O O . SER A 1 101 ? -1.981 14.941 -5.648 1.00 49.00 101 SER A O 1
ATOM 772 N N . MET A 1 102 ? -0.236 16.261 -6.199 1.00 52.22 102 MET A N 1
ATOM 773 C CA . MET A 1 102 ? -0.551 17.359 -5.280 1.00 52.22 102 MET A CA 1
ATOM 774 C C . MET A 1 102 ? -1.480 18.377 -5.953 1.00 52.22 102 MET A C 1
ATOM 776 O O . MET A 1 102 ? -2.268 19.018 -5.266 1.00 52.22 102 MET A O 1
ATOM 780 N N . ILE A 1 103 ? -1.405 18.491 -7.285 1.00 49.97 103 ILE A N 1
ATOM 781 C CA . ILE A 1 103 ? -2.232 19.388 -8.104 1.00 49.97 103 ILE A CA 1
ATOM 782 C C . ILE A 1 103 ? -3.574 18.728 -8.469 1.00 49.97 103 ILE A C 1
ATOM 784 O O . ILE A 1 103 ? -4.615 19.375 -8.392 1.00 49.97 103 ILE A O 1
ATOM 788 N N . LEU A 1 104 ? -3.583 17.436 -8.824 1.00 44.72 104 LEU A N 1
ATOM 789 C CA . LEU A 1 104 ? -4.820 16.667 -8.982 1.00 44.72 104 LEU A CA 1
ATOM 790 C C . LEU A 1 104 ? -5.373 16.291 -7.607 1.00 44.72 104 LEU A C 1
ATOM 792 O O . LEU A 1 104 ? -4.679 15.656 -6.814 1.00 44.72 104 LEU A O 1
ATOM 796 N N . SER A 1 105 ? -6.632 16.666 -7.370 1.00 45.78 105 SER 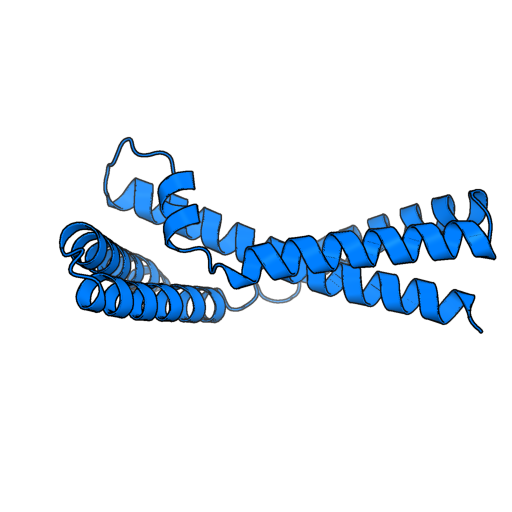A N 1
ATOM 797 C CA . SER A 1 105 ? -7.417 16.424 -6.160 1.00 45.78 105 SER A CA 1
ATOM 798 C C . SER A 1 105 ? -7.013 15.138 -5.443 1.00 45.78 105 SER A C 1
ATOM 800 O O . SER A 1 105 ? -7.031 14.049 -6.023 1.00 45.78 105 SER A O 1
ATOM 802 N N . ARG A 1 106 ? -6.642 15.294 -4.166 1.00 53.44 106 ARG A N 1
ATOM 803 C CA . ARG A 1 106 ? -6.330 14.212 -3.230 1.00 53.44 106 ARG A CA 1
ATOM 804 C C . ARG A 1 106 ? -7.257 13.007 -3.501 1.00 53.44 106 ARG A C 1
ATOM 806 O O . ARG A 1 106 ? -8.476 13.200 -3.505 1.00 53.44 106 ARG A O 1
ATOM 813 N N . PRO A 1 107 ? -6.728 11.794 -3.768 1.00 52.34 107 PRO A N 1
ATOM 814 C CA . PRO A 1 107 ? -7.553 10.613 -3.991 1.00 52.34 107 PRO A CA 1
ATOM 815 C C . PRO A 1 107 ? -8.520 10.511 -2.824 1.00 52.34 107 PRO A C 1
ATOM 817 O O . PRO A 1 107 ? -8.111 10.725 -1.685 1.00 52.34 107 PRO A O 1
ATOM 820 N N . HIS A 1 108 ? -9.796 10.273 -3.130 1.00 59.12 108 HIS A N 1
ATOM 821 C CA . HIS A 1 108 ? -10.877 10.294 -2.154 1.00 59.12 108 HIS A CA 1
ATOM 822 C C . HIS A 1 108 ? -10.508 9.401 -0.966 1.00 59.12 108 HIS A C 1
ATOM 824 O O . HIS A 1 108 ? -10.656 8.181 -1.032 1.00 59.12 108 HIS A O 1
ATOM 830 N N . TYR A 1 109 ? -10.029 10.014 0.121 1.00 67.00 109 TYR A N 1
ATOM 831 C CA . TYR A 1 109 ? -9.659 9.336 1.365 1.00 67.00 109 TYR A CA 1
ATOM 832 C C . TYR A 1 109 ? -10.809 8.449 1.859 1.00 67.00 109 TYR A C 1
ATOM 834 O O . TYR A 1 109 ? -10.591 7.367 2.392 1.00 67.00 109 TYR A O 1
ATOM 842 N N . LEU A 1 110 ? -12.045 8.846 1.546 1.00 68.44 110 LEU A N 1
ATOM 843 C CA . LEU A 1 110 ? -13.272 8.080 1.742 1.00 68.44 110 LEU A CA 1
ATOM 844 C C . LEU A 1 110 ? -13.237 6.669 1.142 1.00 68.44 110 LEU A C 1
ATOM 846 O O . LEU A 1 110 ? -13.715 5.740 1.785 1.00 68.44 110 LEU A O 1
ATOM 850 N N . THR A 1 111 ? -12.681 6.469 -0.054 1.00 76.25 111 THR A N 1
ATOM 851 C CA . THR A 1 111 ? -12.603 5.137 -0.677 1.00 76.25 111 THR A CA 1
ATOM 852 C C . THR A 1 111 ? -11.656 4.231 0.104 1.00 76.25 111 THR A C 1
ATOM 854 O O . THR A 1 111 ? -11.984 3.078 0.383 1.00 76.25 111 THR A O 1
ATOM 857 N N . TYR A 1 112 ? -10.513 4.772 0.524 1.00 76.06 112 TYR A N 1
ATOM 858 C CA . TYR A 1 112 ? -9.544 4.066 1.359 1.00 76.06 112 TYR A CA 1
ATOM 859 C C . TYR A 1 112 ? -10.117 3.737 2.741 1.00 76.06 112 TYR A C 1
ATOM 861 O O . TYR A 1 112 ? -9.970 2.610 3.212 1.00 76.06 112 TYR A O 1
ATOM 869 N N . TYR A 1 113 ? -10.852 4.668 3.350 1.00 77.31 113 TYR A N 1
ATOM 870 C CA . TYR A 1 113 ? -11.528 4.444 4.627 1.00 77.31 113 TYR A CA 1
ATOM 871 C C . TYR A 1 113 ? -12.662 3.427 4.528 1.00 77.31 113 TYR A C 1
ATOM 873 O O . TYR A 1 113 ? -12.780 2.577 5.405 1.00 77.31 113 TYR A O 1
ATOM 881 N N . ARG A 1 114 ? -13.459 3.443 3.453 1.00 80.94 114 ARG A N 1
ATOM 882 C CA . ARG A 1 114 ? -14.484 2.414 3.203 1.00 80.94 114 ARG A CA 1
ATOM 883 C C . ARG A 1 114 ? -13.863 1.026 3.094 1.00 80.94 114 ARG A C 1
ATOM 885 O O . ARG A 1 114 ? -14.391 0.078 3.667 1.00 80.94 114 ARG A O 1
ATOM 892 N N . LEU A 1 115 ? -12.734 0.917 2.396 1.00 81.62 115 LEU A N 1
ATOM 893 C CA . LEU A 1 115 ? -12.020 -0.346 2.246 1.00 81.62 115 LEU A CA 1
ATOM 894 C C . LEU A 1 115 ? -11.467 -0.839 3.589 1.00 81.62 115 LEU A C 1
ATOM 896 O O . LEU A 1 115 ? -11.682 -1.996 3.939 1.00 81.62 115 LEU A O 1
ATOM 900 N N . ALA A 1 116 ? -10.840 0.049 4.367 1.00 81.69 116 ALA A N 1
ATOM 901 C CA . ALA A 1 116 ? -10.364 -0.254 5.717 1.00 81.69 116 ALA A CA 1
ATOM 902 C C . ALA A 1 116 ? -11.512 -0.695 6.645 1.00 81.69 116 ALA A C 1
ATOM 904 O O . ALA A 1 116 ? -11.396 -1.699 7.351 1.00 81.69 116 ALA A O 1
ATOM 905 N N . PHE A 1 117 ? -12.651 0.003 6.582 1.00 84.38 117 PHE A N 1
ATOM 906 C CA . PHE A 1 117 ? -13.847 -0.305 7.365 1.00 84.38 117 PHE A CA 1
ATOM 907 C C . PHE A 1 117 ? -14.393 -1.693 7.026 1.00 84.38 117 PHE A C 1
ATOM 909 O O . PHE A 1 117 ? -14.640 -2.498 7.919 1.00 84.38 117 PHE A O 1
ATOM 916 N N . HIS A 1 118 ? -14.520 -2.005 5.735 1.00 85.19 118 HIS A N 1
ATOM 917 C CA . HIS A 1 118 ? -14.975 -3.318 5.286 1.00 85.19 118 HIS A CA 1
ATOM 918 C C . HIS A 1 118 ? -14.019 -4.432 5.731 1.00 85.19 118 HIS A C 1
ATOM 920 O O . HIS A 1 118 ? -14.456 -5.515 6.119 1.00 85.19 118 HIS A O 1
ATOM 926 N N . THR A 1 119 ? -12.706 -4.191 5.706 1.00 84.12 119 THR A N 1
ATOM 927 C CA . THR A 1 119 ? -11.741 -5.190 6.182 1.00 84.12 119 THR A CA 1
ATOM 928 C C . THR A 1 119 ? -11.796 -5.401 7.691 1.00 84.12 119 THR A C 1
ATOM 930 O O . THR A 1 119 ? -11.667 -6.538 8.136 1.00 84.12 119 THR A O 1
ATOM 933 N N . LEU A 1 120 ? -12.044 -4.349 8.473 1.00 83.69 120 LEU A N 1
ATOM 934 C CA . LEU A 1 120 ? -12.274 -4.451 9.916 1.00 83.69 120 LEU A CA 1
ATOM 935 C C . LEU A 1 120 ? -13.580 -5.183 10.242 1.00 83.69 120 LEU A C 1
ATOM 937 O O . LEU A 1 120 ? -13.588 -6.007 11.150 1.00 83.69 120 LEU A O 1
ATOM 941 N N . ALA A 1 121 ? -14.655 -4.919 9.496 1.00 85.75 121 ALA A N 1
ATOM 942 C CA . ALA A 1 121 ? -15.944 -5.587 9.673 1.00 85.75 121 ALA A CA 1
ATOM 943 C C . ALA A 1 121 ? -15.848 -7.095 9.399 1.00 85.75 121 ALA A C 1
ATOM 945 O O . ALA A 1 121 ? -16.338 -7.902 10.186 1.00 85.75 121 ALA A O 1
ATOM 946 N N . ASN A 1 122 ? -15.143 -7.482 8.331 1.00 87.19 122 ASN A N 1
ATOM 947 C CA . ASN A 1 122 ? -14.879 -8.892 8.047 1.00 87.19 122 ASN A CA 1
ATOM 948 C C . ASN A 1 122 ? -14.036 -9.541 9.154 1.00 87.19 122 ASN A C 1
ATOM 950 O O . ASN A 1 122 ? -14.371 -10.627 9.613 1.00 87.19 122 ASN A O 1
ATOM 954 N N . ARG A 1 123 ? -12.989 -8.854 9.638 1.00 82.88 123 ARG A N 1
ATOM 955 C CA . ARG A 1 123 ? -12.154 -9.350 10.745 1.00 82.88 123 ARG A CA 1
ATOM 956 C C . ARG A 1 123 ? -12.941 -9.509 12.048 1.00 82.88 123 ARG A C 1
ATOM 958 O O . ARG A 1 123 ? -12.735 -10.496 12.737 1.00 82.88 123 ARG A O 1
ATOM 965 N N . GLU A 1 124 ? -13.850 -8.589 12.379 1.00 87.75 124 GLU A N 1
ATOM 966 C CA . GLU A 1 124 ? -14.746 -8.739 13.540 1.00 87.75 124 GLU A CA 1
ATOM 967 C C . GLU A 1 124 ? -15.589 -10.015 13.418 1.00 87.75 124 GLU A C 1
ATOM 969 O O . GLU A 1 124 ? -15.691 -10.777 14.381 1.00 87.75 124 GLU A O 1
ATOM 974 N N . ALA A 1 125 ? -16.177 -10.256 12.243 1.00 86.12 125 ALA A N 1
ATOM 975 C CA . ALA A 1 125 ? -16.984 -11.446 11.995 1.00 86.12 125 ALA A CA 1
ATOM 976 C C . ALA A 1 125 ? -16.154 -12.735 12.117 1.00 86.12 125 ALA A C 1
ATOM 978 O O . ALA A 1 125 ? -16.601 -13.682 12.767 1.00 86.12 125 ALA A O 1
ATOM 979 N N . ASP A 1 126 ? -14.940 -12.743 11.561 1.00 87.00 126 ASP A N 1
ATOM 980 C CA . ASP A 1 126 ? -14.009 -13.871 11.656 1.00 87.00 126 ASP A CA 1
ATOM 981 C C . ASP A 1 126 ? -13.593 -14.132 13.117 1.00 87.00 126 ASP A C 1
ATOM 983 O O . ASP A 1 126 ? -13.707 -15.257 13.594 1.00 87.00 126 ASP A O 1
ATOM 987 N N . TYR A 1 127 ? -13.225 -13.098 13.886 1.00 87.94 127 TYR A N 1
ATOM 988 C CA . TYR A 1 127 ? -12.857 -13.256 15.302 1.00 87.94 127 TYR A CA 1
ATOM 989 C C . TYR A 1 127 ? -14.009 -13.777 16.162 1.00 87.94 127 TYR A C 1
ATOM 991 O O . TYR A 1 127 ? -13.792 -14.616 17.035 1.00 87.94 127 TYR A O 1
ATOM 999 N N . ARG A 1 128 ? -15.248 -13.339 15.902 1.00 89.19 128 ARG A N 1
ATOM 1000 C CA . ARG A 1 128 ? -16.421 -13.896 16.594 1.00 89.19 128 ARG A CA 1
ATOM 1001 C C . ARG A 1 128 ? -16.669 -15.347 16.239 1.00 89.19 128 ARG A C 1
ATOM 1003 O O . ARG A 1 128 ? -17.033 -16.121 17.120 1.00 89.19 128 ARG A O 1
ATOM 1010 N N . ARG A 1 129 ? -16.491 -15.707 14.968 1.00 89.75 129 ARG A N 1
ATOM 1011 C CA . ARG A 1 129 ? -16.620 -17.089 14.508 1.00 89.75 129 ARG A CA 1
ATOM 1012 C C . ARG A 1 129 ? -15.587 -17.996 15.180 1.00 89.75 129 ARG A C 1
ATOM 1014 O O . ARG A 1 129 ? -15.936 -19.110 15.555 1.00 89.75 129 ARG A O 1
ATOM 1021 N N . ASP A 1 130 ? -14.372 -17.495 15.375 1.00 89.56 130 ASP A N 1
ATOM 1022 C CA . ASP A 1 130 ? -13.271 -18.213 16.026 1.00 89.56 130 ASP A CA 1
ATOM 1023 C C . ASP A 1 130 ? -13.351 -18.184 17.569 1.00 89.56 130 ASP A C 1
ATOM 1025 O O . ASP A 1 130 ? -12.524 -18.793 18.246 1.00 89.56 130 ASP A O 1
ATOM 1029 N N . GLY A 1 131 ? -14.349 -17.499 18.144 1.00 86.88 131 GLY A N 1
ATOM 1030 C CA . GLY A 1 131 ? -14.556 -17.397 19.592 1.00 86.88 131 GLY A CA 1
ATOM 1031 C C . GLY A 1 131 ? -13.628 -16.409 20.313 1.00 86.88 131 GLY A C 1
ATOM 1032 O O . GLY A 1 131 ? -13.654 -16.334 21.541 1.00 86.88 131 GLY A O 1
ATOM 1033 N N . ASP A 1 132 ? -12.835 -15.618 19.584 1.00 88.00 132 ASP A N 1
ATOM 1034 C CA . ASP A 1 132 ? -11.956 -14.584 20.141 1.00 88.00 132 ASP A CA 1
ATOM 1035 C C . ASP A 1 132 ? -12.732 -13.271 20.350 1.00 88.00 132 ASP A C 1
ATOM 1037 O O . ASP A 1 132 ? -12.687 -12.326 19.554 1.00 88.00 132 ASP A O 1
ATOM 1041 N N . ILE A 1 133 ? -13.497 -13.235 21.444 1.00 86.75 133 ILE A N 1
ATOM 1042 C CA . ILE A 1 133 ? -14.381 -12.111 21.787 1.00 86.75 133 ILE A CA 1
ATOM 1043 C C .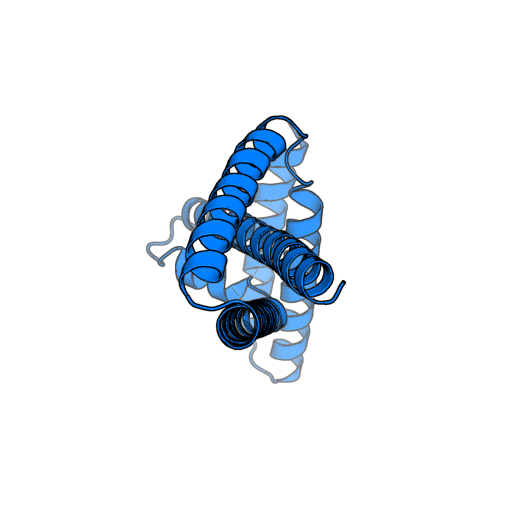 ILE A 1 133 ? -13.577 -10.826 22.039 1.00 86.75 133 ILE A C 1
ATOM 1045 O O . ILE A 1 133 ? -14.000 -9.748 21.626 1.00 86.75 133 ILE A O 1
ATOM 1049 N N . LEU A 1 134 ? -12.384 -10.932 22.639 1.00 83.12 134 LEU A N 1
ATOM 1050 C CA . LEU A 1 134 ? -11.531 -9.777 22.939 1.00 83.12 134 LEU A CA 1
ATOM 1051 C C . LEU A 1 134 ? -11.092 -9.051 21.661 1.00 83.12 134 LEU A C 1
ATOM 1053 O O . LEU A 1 134 ? -11.175 -7.824 21.582 1.00 83.12 134 LEU A O 1
ATOM 1057 N N . ARG A 1 135 ? -10.655 -9.792 20.635 1.00 80.75 135 ARG A N 1
ATOM 1058 C CA . ARG A 1 135 ? -10.273 -9.185 19.350 1.00 80.75 135 ARG A CA 1
ATOM 1059 C C . ARG A 1 135 ? -11.471 -8.691 18.553 1.00 80.75 135 ARG A C 1
ATOM 1061 O O . ARG A 1 135 ? -11.357 -7.674 17.868 1.00 80.75 135 ARG A O 1
ATOM 1068 N N . ALA A 1 136 ? -12.612 -9.370 18.652 1.00 82.69 136 ALA A N 1
ATOM 1069 C CA . ALA A 1 136 ? -13.848 -8.912 18.029 1.00 82.69 136 ALA A CA 1
ATOM 1070 C C . ALA A 1 136 ? -14.314 -7.563 18.601 1.00 82.69 136 ALA A C 1
ATOM 1072 O O . ALA A 1 136 ? -14.643 -6.652 17.838 1.00 82.69 136 ALA A O 1
ATOM 1073 N N . ASP A 1 137 ? -14.291 -7.403 19.924 1.00 84.31 137 ASP A N 1
ATOM 1074 C CA . ASP A 1 137 ? -14.689 -6.154 20.575 1.00 84.31 137 ASP A CA 1
ATOM 1075 C C . ASP A 1 137 ? -13.692 -5.022 20.299 1.00 84.31 137 ASP A C 1
ATOM 1077 O O . ASP A 1 137 ? -14.111 -3.894 20.034 1.00 84.31 137 ASP A O 1
ATOM 1081 N N . ALA A 1 138 ? -12.390 -5.322 20.232 1.00 81.94 138 ALA A N 1
ATOM 1082 C CA . ALA A 1 138 ? -11.383 -4.356 19.790 1.00 81.94 138 ALA A CA 1
ATOM 1083 C C . ALA A 1 138 ? -11.621 -3.893 18.337 1.00 81.94 138 ALA A C 1
ATOM 1085 O O . ALA A 1 138 ? -11.598 -2.696 18.049 1.00 81.94 138 ALA A O 1
ATOM 1086 N N . ALA A 1 139 ? -11.919 -4.817 17.415 1.00 82.56 139 ALA A N 1
ATOM 1087 C CA . ALA A 1 139 ? -12.232 -4.477 16.024 1.00 82.56 139 ALA A CA 1
ATOM 1088 C C . ALA A 1 139 ? -13.496 -3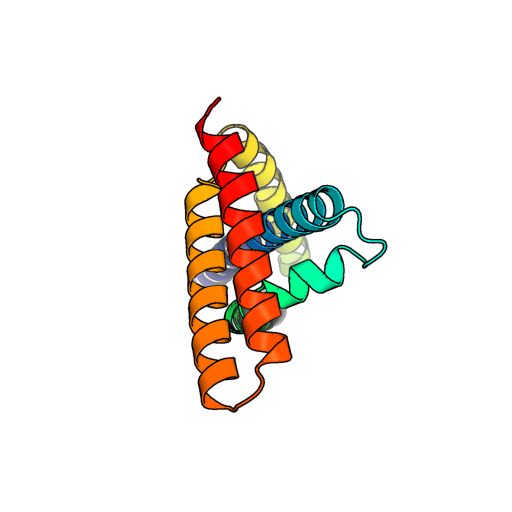.606 15.912 1.00 82.56 139 ALA A C 1
ATOM 1090 O O . ALA A 1 139 ? -13.516 -2.638 15.145 1.00 82.56 139 ALA A O 1
ATOM 1091 N N . ARG A 1 140 ? -14.528 -3.901 16.711 1.00 84.81 140 ARG A N 1
ATOM 1092 C CA . ARG A 1 140 ? -15.745 -3.086 16.807 1.00 84.81 140 ARG A CA 1
ATOM 1093 C C . ARG A 1 140 ? -15.460 -1.694 17.380 1.00 84.81 140 ARG A C 1
ATOM 1095 O O . ARG A 1 140 ? -16.001 -0.708 16.878 1.00 84.81 140 ARG A O 1
ATOM 1102 N N . HIS A 1 141 ? -14.598 -1.593 18.390 1.00 84.00 141 HIS A N 1
ATOM 1103 C CA . HIS A 1 141 ? -14.165 -0.312 18.947 1.00 84.00 141 HIS A CA 1
ATOM 1104 C C . HIS A 1 141 ? -13.461 0.553 17.887 1.00 84.00 141 HIS A C 1
ATOM 1106 O O . HIS A 1 141 ? -13.839 1.709 17.684 1.00 84.00 141 HIS A O 1
ATOM 1112 N N . PHE A 1 142 ? -12.534 -0.028 17.113 1.00 81.94 142 PHE A N 1
ATOM 1113 C CA . PHE A 1 142 ? -11.852 0.676 16.017 1.00 81.94 142 PHE A CA 1
ATOM 1114 C C . PHE A 1 142 ? -12.801 1.142 14.913 1.00 81.94 142 PHE A C 1
ATOM 1116 O O . PHE A 1 142 ? -12.641 2.243 14.385 1.00 81.94 142 PHE A O 1
ATOM 1123 N N . GLN A 1 143 ? -13.832 0.358 14.590 1.00 84.31 143 GLN A N 1
ATOM 1124 C CA . GLN A 1 143 ? -14.882 0.803 13.671 1.00 84.31 143 GLN A CA 1
ATOM 1125 C C . GLN A 1 143 ? -15.628 2.039 14.198 1.00 84.31 143 GLN A C 1
ATOM 1127 O O . GLN A 1 143 ? -15.966 2.927 13.414 1.00 84.31 143 GLN A O 1
ATOM 1132 N N . GLY A 1 144 ? -15.882 2.108 15.509 1.00 83.88 144 GLY A N 1
ATOM 1133 C CA . GLY A 1 144 ? -16.484 3.270 16.164 1.00 83.88 144 GLY A CA 1
ATOM 1134 C C . GLY A 1 144 ? -15.608 4.519 16.050 1.00 83.88 144 GLY A C 1
ATOM 1135 O O . GLY A 1 144 ? -16.085 5.558 15.590 1.00 83.88 144 GLY A O 1
ATOM 1136 N N . LEU A 1 145 ? -14.316 4.396 16.373 1.00 81.69 145 LEU A N 1
ATOM 1137 C CA . LEU A 1 145 ? -13.341 5.486 16.237 1.00 81.69 145 LEU A CA 1
ATOM 1138 C C . LEU A 1 145 ? -13.229 5.976 14.789 1.00 81.69 145 LEU A C 1
ATOM 1140 O O . LEU A 1 145 ? -13.267 7.179 14.538 1.00 81.69 145 LEU A O 1
ATOM 1144 N N . MET A 1 146 ? -13.171 5.058 13.820 1.00 81.81 146 MET A N 1
ATOM 1145 C CA . MET A 1 146 ? -13.167 5.413 12.400 1.00 81.81 146 MET A CA 1
ATOM 1146 C C . MET A 1 146 ? -14.409 6.202 11.992 1.00 81.81 146 MET A C 1
ATOM 1148 O O . MET A 1 146 ? -14.281 7.184 11.268 1.00 81.81 146 MET A O 1
ATOM 1152 N N . LYS A 1 147 ? -15.607 5.801 12.435 1.00 82.81 147 LYS A N 1
ATOM 1153 C CA . LYS A 1 147 ? -16.844 6.537 12.123 1.00 82.81 147 LYS A CA 1
ATOM 1154 C C . LYS A 1 147 ? -16.831 7.943 12.710 1.00 82.81 147 LYS A C 1
ATOM 1156 O O . LYS A 1 147 ? -17.305 8.858 12.047 1.00 82.81 147 LYS A O 1
ATOM 1161 N N . LEU A 1 148 ? -16.281 8.113 13.909 1.00 81.75 148 LEU A N 1
ATOM 1162 C CA . LEU A 1 148 ? -16.181 9.414 14.566 1.00 81.75 148 LEU A CA 1
ATOM 1163 C C . LEU A 1 148 ? -15.201 10.333 13.821 1.00 81.75 148 LEU A C 1
ATOM 1165 O O . LEU A 1 148 ? -15.560 11.452 13.470 1.00 81.75 148 LEU A O 1
ATOM 1169 N N . ILE A 1 149 ? -14.014 9.825 13.476 1.00 75.62 149 ILE A N 1
ATOM 1170 C CA . ILE A 1 149 ? -12.985 10.574 12.736 1.00 75.62 149 ILE A CA 1
ATOM 1171 C C . ILE A 1 149 ? -13.458 10.914 11.315 1.00 75.62 149 ILE A C 1
ATOM 1173 O O . ILE A 1 149 ? -13.310 12.045 10.863 1.00 75.62 149 ILE A O 1
ATOM 1177 N N . VAL A 1 150 ? -14.037 9.950 10.594 1.00 75.06 150 VAL A N 1
ATOM 1178 C CA . VAL A 1 150 ? -14.516 10.157 9.216 1.00 75.06 150 VAL A CA 1
ATOM 1179 C C . VAL A 1 150 ? -15.788 11.009 9.188 1.00 75.06 150 VAL A C 1
ATOM 1181 O O . VAL A 1 150 ? -15.961 11.799 8.265 1.00 75.06 150 VAL A O 1
ATOM 1184 N N . GLY A 1 151 ? -16.662 10.876 10.189 1.00 71.25 151 GLY A N 1
ATOM 1185 C CA . GLY A 1 151 ? -17.850 11.713 10.349 1.00 71.25 151 GLY A CA 1
ATOM 1186 C C . GLY A 1 151 ? -17.495 13.183 10.575 1.00 71.25 151 GLY A C 1
ATOM 1187 O O . GLY A 1 151 ? -18.070 14.046 9.919 1.00 71.25 151 GLY A O 1
ATOM 1188 N N . ASP A 1 152 ? -16.491 13.461 11.410 1.00 61.50 152 ASP A N 1
ATOM 1189 C CA . ASP A 1 152 ? -15.972 14.819 11.632 1.00 61.50 152 ASP A CA 1
ATOM 1190 C C . ASP A 1 152 ? -15.300 15.400 10.369 1.00 61.50 152 ASP A C 1
ATOM 1192 O O . ASP A 1 152 ? -15.415 16.588 10.074 1.00 61.50 152 ASP A O 1
ATOM 1196 N N . GLN A 1 153 ? -14.673 14.551 9.544 1.00 58.91 153 GLN A N 1
ATOM 1197 C CA . GLN A 1 153 ? -14.089 14.948 8.252 1.00 58.91 153 GLN A CA 1
ATOM 1198 C C . GLN A 1 153 ? -15.127 15.222 7.146 1.00 58.91 153 GLN A C 1
ATOM 1200 O O . GLN A 1 153 ? -14.772 15.823 6.136 1.00 58.91 153 GLN A O 1
ATOM 1205 N N . LEU A 1 154 ? -16.377 14.770 7.302 1.00 52.59 154 LEU A N 1
ATOM 1206 C CA . LEU A 1 154 ? -17.482 14.998 6.356 1.00 52.59 154 LEU A CA 1
ATOM 1207 C C . LEU A 1 154 ? -18.387 16.178 6.754 1.00 52.59 154 LEU A C 1
ATOM 1209 O O . LEU A 1 154 ? -19.226 16.588 5.955 1.00 52.59 154 LEU A O 1
ATOM 1213 N N . GLY A 1 155 ? -18.249 16.689 7.981 1.00 47.72 155 GLY A N 1
ATOM 1214 C CA . GLY A 1 155 ? -19.013 17.824 8.513 1.00 47.72 155 GLY A CA 1
ATOM 1215 C C . GLY A 1 155 ? -18.350 19.195 8.325 1.00 47.72 155 GLY A C 1
ATOM 1216 O O . GLY A 1 155 ? -18.876 20.187 8.828 1.00 47.72 155 GLY A O 1
ATOM 1217 N N . ARG A 1 156 ? -17.207 19.255 7.632 1.00 41.75 156 ARG A N 1
ATOM 1218 C CA . ARG A 1 156 ? -16.506 20.478 7.210 1.00 41.75 156 ARG A CA 1
ATOM 1219 C C . ARG A 1 156 ? -16.438 20.539 5.691 1.00 41.75 156 ARG A C 1
ATOM 1221 O O . ARG A 1 156 ? -16.381 21.674 5.175 1.00 41.75 156 ARG A O 1
#

Sequence (156 aa):
MEAALLWFGAALVGTLFRQVMRFQEALAELARNMAVAEGSQSRPINYQNSITPPWLVKLWIALAILLAALLLATWFYQGILATMLGGVCFLFGMLASGVGSMILSRPHYLTYYRLAFHTLANREADYRRDGDILRADAARHFQGLMKLIVGDQLGR

Secondary structure (DSSP, 8-state):
-HHHHHHHHHHHHHHHHHHHHHHHHHHHHHHHHHHHHTT--S-HHHHHHHHS-HHHHHHHHHHHHHHHHHHHHHHHHHHHHHHHHHHHHHHHHHHHHHHHHHHS----HHHHHHHHHHHHHHHHHHHHHTT-HHHHHHHHHHHHHHHHHHHHHH--

Foldseek 3Di:
DVLVVLLVQLLVLLVVLVVLVLLLVLLLVLLVLLCVVVVDPDDSVVSSVLLDDPVSVVSNVVSVVSNVVSLVVCCVPVNDVRSVVSVVVSVVVSVVVVVVCVVPPPDPSVVSLVSSLVRLVVVLVVCVVVVNVVSNVVSVVSNVSSCVVVVVVVVD

pLDDT: mean 77.87, std 10.55, range [41.75, 91.12]